Protein AF-A0A920BNH1-F1 (afdb_monomer_lite)

Foldseek 3Di:
DVVLVVLLVCLVVDDDDPPDFLVSLLSSQVSCVVVVDQDEDEDQEPSCVNNLVSHNHHHYDPNHPPPPDD

Structure (mmCIF, N/CA/C/O backbone):
data_AF-A0A920BNH1-F1
#
_entry.id   AF-A0A920BNH1-F1
#
loop_
_atom_site.group_PDB
_atom_site.id
_atom_site.type_symbol
_atom_site.label_atom_id
_atom_site.label_alt_id
_atom_site.label_comp_id
_atom_site.label_asym_id
_atom_site.label_entity_id
_atom_site.label_seq_id
_atom_site.pdbx_PDB_ins_code
_atom_site.Cartn_x
_atom_site.Cartn_y
_atom_site.Cartn_z
_atom_site.occupancy
_atom_site.B_iso_or_equiv
_atom_site.auth_seq_id
_atom_site.auth_comp_id
_atom_site.auth_asym_id
_atom_site.auth_atom_id
_atom_site.pdbx_PDB_model_num
ATOM 1 N N . MET A 1 1 ? 7.765 -2.615 15.867 1.00 56.91 1 MET A N 1
ATOM 2 C CA . MET A 1 1 ? 6.372 -2.882 16.296 1.00 56.91 1 MET A CA 1
ATOM 3 C C . MET A 1 1 ? 5.603 -1.587 16.527 1.00 56.91 1 MET A C 1
ATOM 5 O O . MET A 1 1 ? 4.486 -1.499 16.040 1.00 56.91 1 MET A O 1
ATOM 9 N N . ASP A 1 2 ? 6.177 -0.573 17.185 1.00 74.50 2 ASP A N 1
ATOM 10 C CA . ASP A 1 2 ? 5.478 0.709 17.393 1.00 74.50 2 ASP A CA 1
ATOM 11 C C . ASP A 1 2 ? 5.241 1.505 16.103 1.00 74.50 2 ASP A C 1
ATOM 13 O O . ASP A 1 2 ? 4.178 2.094 15.935 1.00 74.50 2 ASP A O 1
ATOM 17 N N . ASP A 1 3 ? 6.190 1.490 15.164 1.00 78.88 3 ASP A N 1
ATOM 18 C CA . ASP A 1 3 ? 6.061 2.250 13.911 1.00 78.88 3 ASP A CA 1
ATOM 19 C C . ASP A 1 3 ? 4.959 1.715 12.992 1.00 78.88 3 ASP A C 1
ATOM 21 O O . ASP A 1 3 ? 4.287 2.485 12.314 1.00 78.88 3 ASP A O 1
ATOM 25 N N . GLU A 1 4 ? 4.727 0.403 13.003 1.00 77.56 4 GLU A N 1
ATOM 26 C CA . GLU A 1 4 ? 3.705 -0.241 12.174 1.00 77.56 4 GLU A CA 1
ATOM 27 C C . GLU A 1 4 ? 2.294 0.049 12.701 1.00 77.56 4 GLU A C 1
ATOM 29 O O . GLU A 1 4 ? 1.390 0.354 11.926 1.00 77.56 4 GLU A O 1
ATOM 34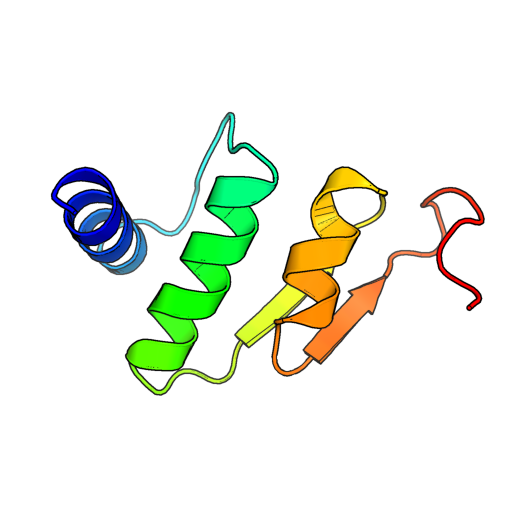 N N . LYS A 1 5 ? 2.126 0.068 14.032 1.00 82.88 5 LYS A N 1
ATOM 35 C CA . LYS A 1 5 ? 0.879 0.514 14.669 1.00 82.88 5 LYS A CA 1
ATOM 36 C C . LYS A 1 5 ? 0.597 1.988 14.397 1.00 82.88 5 LYS A C 1
ATOM 38 O O . LYS A 1 5 ? -0.506 2.319 13.981 1.00 82.88 5 LYS A O 1
ATOM 43 N N . LYS A 1 6 ? 1.600 2.857 14.560 1.00 87.44 6 LYS A N 1
ATOM 44 C CA . LYS A 1 6 ? 1.470 4.291 14.247 1.00 87.44 6 LYS A CA 1
ATOM 45 C C . LYS A 1 6 ? 1.124 4.526 12.778 1.00 87.44 6 LYS A C 1
ATOM 47 O O . LYS A 1 6 ? 0.348 5.423 12.469 1.00 87.44 6 LYS A O 1
ATOM 52 N N . LEU A 1 7 ? 1.692 3.727 11.874 1.00 85.38 7 LEU A N 1
ATOM 53 C CA . LEU A 1 7 ? 1.371 3.792 10.453 1.00 85.38 7 LEU A CA 1
ATOM 54 C C . LEU A 1 7 ? -0.077 3.360 10.187 1.00 85.38 7 LEU A C 1
ATOM 56 O O . LEU A 1 7 ? -0.775 4.066 9.471 1.00 85.38 7 LEU A O 1
ATOM 60 N N . SER A 1 8 ? -0.538 2.257 10.784 1.00 86.75 8 SER A N 1
ATOM 61 C CA . SER A 1 8 ? -1.933 1.799 10.681 1.00 86.75 8 SER A CA 1
ATOM 62 C C . SER A 1 8 ? -2.920 2.856 11.182 1.00 86.75 8 SER A C 1
ATOM 64 O O . SER A 1 8 ? -3.881 3.184 10.492 1.00 86.75 8 SER A O 1
ATOM 66 N N . GLU A 1 9 ? -2.648 3.471 12.334 1.00 90.00 9 GLU A N 1
ATOM 67 C CA . GLU A 1 9 ? -3.459 4.578 12.856 1.00 90.00 9 GLU A CA 1
ATOM 68 C C . GLU A 1 9 ? -3.466 5.778 11.896 1.00 90.00 9 GLU A C 1
ATOM 70 O O . GLU A 1 9 ? -4.526 6.322 11.596 1.00 90.00 9 GLU A O 1
ATOM 75 N N . ALA A 1 10 ? -2.309 6.150 11.341 1.00 90.50 10 ALA A N 1
ATOM 76 C CA . ALA A 1 10 ? -2.226 7.235 10.366 1.00 90.50 10 ALA A CA 1
ATOM 77 C C . ALA A 1 10 ? -3.000 6.931 9.069 1.00 90.50 10 ALA A C 1
ATOM 79 O O . ALA A 1 10 ? -3.597 7.841 8.502 1.00 90.50 10 ALA A O 1
ATOM 80 N N . ILE A 1 11 ? -3.018 5.674 8.611 1.00 91.31 11 ILE A N 1
ATOM 81 C CA . ILE A 1 11 ? -3.773 5.229 7.425 1.00 91.31 11 ILE A CA 1
ATOM 82 C C . ILE A 1 11 ? -5.283 5.402 7.611 1.00 91.31 11 ILE A C 1
ATOM 84 O O . ILE A 1 11 ? -5.970 5.766 6.661 1.00 91.31 11 ILE A O 1
ATOM 88 N N . LYS A 1 12 ? -5.798 5.182 8.823 1.00 87.81 12 LYS A N 1
ATOM 89 C CA . LYS A 1 12 ? -7.228 5.358 9.129 1.00 87.81 12 LYS A CA 1
ATOM 90 C C . LYS A 1 12 ? -7.654 6.819 9.101 1.00 87.81 12 LYS A C 1
ATOM 92 O O . LYS A 1 12 ? -8.733 7.145 8.617 1.00 87.81 12 LYS A O 1
ATOM 97 N N . GLU A 1 13 ? -6.800 7.688 9.628 1.00 91.69 13 GLU A N 1
ATOM 98 C CA . GLU A 1 13 ? -7.122 9.101 9.845 1.00 91.69 13 GLU A CA 1
ATOM 99 C C . GLU A 1 13 ? -6.740 9.996 8.656 1.00 91.69 13 GLU A C 1
ATOM 101 O O . GLU A 1 13 ? -7.098 11.172 8.612 1.00 91.69 13 GLU A O 1
ATOM 106 N N . SER A 1 14 ? -5.967 9.487 7.693 1.00 92.38 14 SER A N 1
ATOM 107 C CA . SER A 1 14 ? -5.444 10.272 6.571 1.00 92.38 14 SER A CA 1
ATOM 108 C C . SER A 1 14 ? -5.571 9.538 5.245 1.00 92.38 14 SER A C 1
ATOM 110 O O . SER A 1 14 ? -5.402 8.331 5.152 1.00 92.38 14 SER A O 1
ATOM 112 N N . THR A 1 15 ? -5.812 10.292 4.176 1.00 90.88 15 THR A N 1
ATOM 113 C CA . THR A 1 15 ? -5.958 9.742 2.818 1.00 90.88 15 THR A CA 1
ATOM 114 C C . THR A 1 15 ? -4.784 10.081 1.900 1.00 90.88 15 THR A C 1
ATOM 116 O O . THR A 1 15 ? -4.667 9.516 0.814 1.00 90.88 15 THR A O 1
ATOM 119 N N . VAL A 1 16 ? -3.897 10.992 2.316 1.00 91.94 16 VAL A N 1
ATOM 120 C CA . VAL A 1 16 ? -2.776 11.484 1.504 1.00 91.94 16 VAL A CA 1
ATOM 121 C C . VAL A 1 16 ? -1.463 11.292 2.251 1.00 91.94 16 VAL A C 1
ATOM 123 O O . VAL A 1 16 ? -1.266 11.839 3.333 1.00 91.94 16 VAL A O 1
ATOM 126 N N . PHE A 1 17 ? -0.536 10.562 1.629 1.00 90.50 17 PHE A N 1
ATOM 127 C CA . PHE A 1 17 ? 0.774 10.239 2.195 1.00 90.50 17 PHE A CA 1
ATOM 128 C C . PHE A 1 17 ? 1.880 10.672 1.233 1.00 90.50 17 PHE A C 1
ATOM 130 O O . PHE A 1 17 ? 1.940 10.230 0.087 1.00 90.50 17 PHE A O 1
ATOM 137 N N . GLY A 1 18 ? 2.762 11.555 1.700 1.00 92.00 18 GLY A N 1
ATOM 138 C CA . GLY A 1 18 ? 3.915 12.040 0.942 1.00 92.00 18 GLY A CA 1
ATOM 139 C C . GLY A 1 18 ? 5.219 11.380 1.386 1.00 92.00 18 GLY A C 1
ATOM 140 O O . GLY A 1 18 ? 5.343 10.944 2.525 1.00 92.00 18 GLY A O 1
ATOM 141 N N . ARG A 1 19 ? 6.219 11.355 0.490 1.00 90.19 19 ARG A N 1
ATOM 142 C CA . ARG A 1 19 ? 7.580 10.835 0.763 1.00 90.19 19 ARG A CA 1
ATOM 143 C C . ARG A 1 19 ? 7.597 9.414 1.344 1.00 90.19 19 ARG A C 1
ATOM 145 O O . ARG A 1 19 ? 8.368 9.103 2.247 1.00 90.19 19 ARG A O 1
ATOM 152 N N . VAL A 1 20 ? 6.745 8.556 0.798 1.00 90.12 20 VAL A N 1
ATOM 153 C CA . VAL A 1 20 ? 6.568 7.175 1.248 1.00 90.12 20 VAL A CA 1
ATOM 154 C C . VAL A 1 20 ? 7.597 6.260 0.588 1.00 90.12 20 VAL A C 1
ATOM 156 O O . VA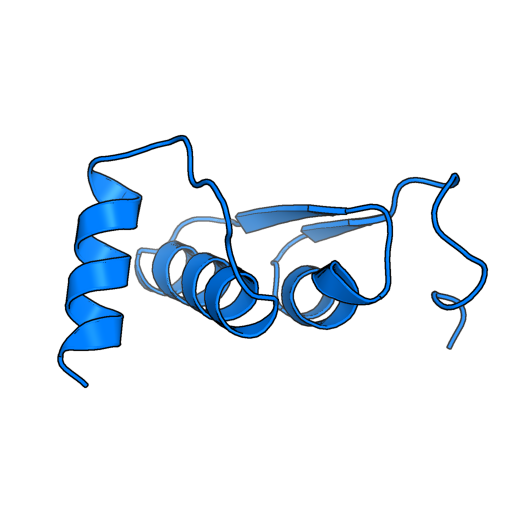L A 1 20 ? 7.803 6.314 -0.626 1.00 90.12 20 VAL A O 1
ATOM 159 N N . THR A 1 21 ? 8.239 5.403 1.377 1.00 90.19 21 THR A N 1
ATOM 160 C CA . THR A 1 21 ? 9.178 4.394 0.864 1.00 90.19 21 THR A CA 1
ATOM 161 C C . THR A 1 21 ? 8.437 3.190 0.262 1.00 90.19 21 THR A C 1
ATOM 163 O O . THR A 1 21 ? 7.295 2.925 0.645 1.00 90.19 21 THR A O 1
ATOM 166 N N . PRO A 1 22 ? 9.070 2.399 -0.629 1.00 89.44 22 PRO A N 1
ATOM 167 C CA . PRO A 1 22 ? 8.467 1.172 -1.164 1.00 89.44 22 PRO A CA 1
ATOM 168 C C . PRO A 1 22 ? 7.984 0.196 -0.080 1.00 89.44 22 PRO A C 1
ATOM 170 O O . PRO A 1 22 ? 6.916 -0.397 -0.202 1.00 89.44 22 PRO A O 1
ATOM 173 N N . HIS A 1 23 ? 8.743 0.063 1.013 1.00 89.38 23 HIS A N 1
ATOM 174 C CA . HIS A 1 23 ? 8.360 -0.791 2.137 1.00 89.38 23 HIS A CA 1
ATOM 175 C C . HIS A 1 23 ? 7.101 -0.277 2.842 1.00 89.38 23 HIS A C 1
ATOM 177 O O . HIS A 1 23 ? 6.183 -1.047 3.091 1.00 89.38 23 HIS A O 1
ATOM 183 N N . GLN A 1 24 ? 7.015 1.030 3.091 1.00 90.19 24 GLN A N 1
ATOM 184 C CA . GLN A 1 24 ? 5.830 1.623 3.707 1.00 90.19 24 GLN A CA 1
ATOM 185 C C . GLN A 1 24 ? 4.587 1.475 2.826 1.00 90.19 24 GLN A C 1
ATOM 187 O O . GLN A 1 24 ? 3.529 1.176 3.360 1.00 90.19 24 GLN A O 1
ATOM 192 N N . LYS A 1 25 ? 4.698 1.589 1.493 1.00 91.12 25 LYS A N 1
ATOM 193 C CA . LYS A 1 25 ? 3.565 1.315 0.586 1.00 91.12 25 LYS A CA 1
ATOM 194 C C . LYS A 1 25 ? 3.015 -0.101 0.779 1.00 91.12 25 LYS A C 1
ATOM 196 O O . LYS A 1 25 ? 1.806 -0.292 0.840 1.00 91.12 25 LYS A O 1
ATOM 201 N N . ARG A 1 26 ? 3.904 -1.084 0.945 1.00 91.19 26 ARG A N 1
ATOM 202 C CA . ARG A 1 26 ? 3.535 -2.472 1.245 1.00 91.19 26 ARG A CA 1
ATOM 203 C C . ARG A 1 26 ? 2.851 -2.599 2.610 1.00 91.19 26 ARG A C 1
ATOM 205 O O . ARG A 1 26 ? 1.802 -3.223 2.708 1.00 91.19 26 ARG A O 1
ATOM 212 N N . SER A 1 27 ? 3.410 -1.974 3.647 1.00 91.62 27 SER A N 1
ATOM 213 C CA . SER A 1 27 ? 2.798 -1.948 4.982 1.00 91.62 27 SER A CA 1
ATOM 214 C C . SER A 1 27 ? 1.415 -1.292 4.971 1.00 91.62 27 SER A C 1
ATOM 216 O O . SER A 1 27 ? 0.534 -1.719 5.710 1.00 91.62 27 SER A O 1
ATOM 218 N N . MET A 1 28 ? 1.198 -0.291 4.112 1.00 92.00 28 MET A N 1
ATOM 219 C CA . MET A 1 28 ? -0.107 0.352 3.956 1.00 92.00 28 MET A CA 1
ATOM 220 C C . MET A 1 28 ? -1.148 -0.593 3.354 1.00 92.00 28 MET A C 1
ATOM 222 O O . MET A 1 28 ? -2.250 -0.691 3.887 1.00 92.00 28 MET A O 1
ATOM 226 N N . VAL A 1 29 ? -0.783 -1.326 2.296 1.00 93.19 29 VAL A N 1
ATOM 227 C CA . VAL A 1 29 ? -1.637 -2.373 1.708 1.00 93.19 29 VAL A CA 1
ATOM 228 C C . VAL A 1 29 ? -1.999 -3.421 2.764 1.00 93.19 29 VAL A C 1
ATOM 230 O O . VAL A 1 29 ? -3.180 -3.678 2.985 1.00 93.19 29 VAL A O 1
ATOM 233 N N . ALA A 1 30 ? -1.002 -3.942 3.484 1.00 92.19 30 ALA A N 1
ATOM 234 C CA . ALA A 1 30 ? -1.213 -4.952 4.518 1.00 92.19 30 ALA A CA 1
ATOM 235 C C . ALA A 1 30 ? -2.098 -4.451 5.674 1.00 92.19 30 ALA A C 1
ATOM 237 O O . ALA A 1 30 ? -2.948 -5.196 6.155 1.00 92.19 30 ALA A O 1
ATOM 238 N N . SER A 1 31 ? -1.940 -3.193 6.107 1.00 92.00 31 SER A N 1
ATOM 239 C CA . SER A 1 31 ? -2.785 -2.602 7.155 1.00 92.00 31 SER A CA 1
ATOM 240 C C . SER A 1 31 ? -4.246 -2.516 6.721 1.00 92.00 31 SER A C 1
ATOM 242 O O . SER A 1 31 ? -5.129 -2.909 7.477 1.00 92.00 31 SER A O 1
ATOM 244 N N . LEU A 1 32 ? -4.508 -2.034 5.504 1.00 91.94 32 LEU A N 1
ATOM 245 C CA . LEU A 1 32 ? -5.869 -1.922 4.975 1.00 91.94 32 LEU A CA 1
ATOM 246 C C . LEU A 1 32 ? -6.517 -3.306 4.799 1.00 91.94 32 LEU A C 1
ATOM 248 O O . LEU A 1 32 ? -7.679 -3.491 5.159 1.00 91.94 32 LEU A O 1
ATOM 252 N N . GLN A 1 33 ? -5.759 -4.298 4.324 1.00 93.00 33 GLN A N 1
ATOM 253 C CA . GLN A 1 33 ? -6.226 -5.685 4.221 1.00 93.00 33 GLN A CA 1
ATOM 254 C C . GLN A 1 33 ? -6.516 -6.308 5.592 1.00 93.00 33 GLN A C 1
ATOM 256 O O . GLN A 1 33 ? -7.528 -6.986 5.757 1.00 93.00 33 GLN A O 1
ATOM 261 N N . ALA A 1 34 ? -5.668 -6.059 6.597 1.00 90.75 34 ALA A N 1
ATOM 262 C CA . ALA A 1 34 ? -5.866 -6.555 7.961 1.00 90.75 34 ALA A CA 1
ATOM 263 C C . ALA A 1 34 ? -7.139 -5.996 8.620 1.00 90.75 34 ALA A C 1
ATOM 265 O O . ALA A 1 34 ? -7.700 -6.621 9.520 1.00 90.75 34 ALA A O 1
ATOM 266 N N . GLU A 1 35 ? -7.618 -4.846 8.151 1.00 88.94 35 GLU A N 1
ATOM 267 C CA . GLU A 1 35 ? -8.884 -4.237 8.566 1.00 88.94 35 GLU A CA 1
ATOM 268 C C . GLU A 1 35 ? -10.097 -4.761 7.782 1.00 88.94 35 GLU A C 1
ATOM 270 O O . GLU A 1 35 ? -11.231 -4.371 8.053 1.00 88.94 35 GLU A O 1
ATOM 275 N N . GLY A 1 36 ? -9.880 -5.686 6.842 1.00 92.00 36 GLY A N 1
ATOM 276 C CA . GLY A 1 36 ? -10.926 -6.308 6.035 1.00 92.00 36 GLY A CA 1
ATOM 277 C C . GLY A 1 36 ? -11.306 -5.516 4.785 1.00 92.00 36 GLY A C 1
ATOM 278 O O . GLY A 1 36 ? -12.329 -5.818 4.167 1.00 92.00 36 GLY A O 1
ATOM 279 N N . HIS A 1 37 ? -10.515 -4.512 4.393 1.00 93.62 37 HIS A N 1
ATOM 280 C CA . HIS A 1 37 ? -10.722 -3.811 3.130 1.00 93.62 37 HIS A CA 1
ATOM 281 C C . HIS A 1 37 ? -10.169 -4.612 1.951 1.00 93.62 37 HIS A C 1
ATOM 283 O O . HIS A 1 37 ? -9.109 -5.226 2.041 1.00 93.62 37 HIS A O 1
ATOM 289 N N . VAL A 1 38 ? -10.866 -4.539 0.816 1.00 94.69 38 VAL A N 1
ATOM 290 C CA . VAL A 1 38 ? -10.331 -4.976 -0.478 1.00 94.69 38 VAL A CA 1
ATOM 291 C C . VAL A 1 38 ? -9.484 -3.839 -1.036 1.00 94.69 38 VAL A C 1
ATOM 293 O O . VAL A 1 38 ? -9.991 -2.736 -1.257 1.00 94.69 38 VAL A O 1
ATOM 296 N N . VAL A 1 39 ? -8.197 -4.093 -1.253 1.00 94.62 39 VAL A N 1
ATOM 297 C CA . VAL A 1 39 ? -7.215 -3.066 -1.596 1.00 94.62 39 VAL A CA 1
ATOM 298 C C . VAL A 1 39 ? -6.840 -3.152 -3.067 1.00 94.62 39 VAL A C 1
ATOM 300 O O . VAL A 1 39 ? -6.293 -4.147 -3.540 1.00 94.62 39 VAL A O 1
ATOM 303 N N . ALA A 1 40 ? -7.085 -2.060 -3.788 1.00 93.12 40 ALA A N 1
ATOM 304 C CA . ALA A 1 40 ? -6.539 -1.853 -5.119 1.00 93.12 40 ALA A CA 1
ATOM 305 C C . ALA A 1 40 ? -5.327 -0.921 -5.041 1.00 93.12 40 ALA A C 1
ATOM 307 O O . ALA A 1 40 ? -5.388 0.131 -4.404 1.00 93.12 40 ALA A O 1
ATOM 308 N N . MET A 1 41 ? -4.244 -1.278 -5.727 1.00 91.38 41 MET A N 1
ATOM 309 C CA . MET A 1 41 ? -3.076 -0.415 -5.864 1.00 91.38 41 MET A CA 1
ATOM 310 C C . MET A 1 41 ? -2.820 -0.097 -7.330 1.00 91.38 41 MET A C 1
ATOM 312 O O . MET A 1 41 ? -2.889 -0.968 -8.192 1.00 91.38 41 MET A O 1
ATOM 316 N N . THR A 1 42 ? -2.482 1.158 -7.610 1.00 90.06 42 THR A N 1
ATOM 317 C CA . THR A 1 42 ? -2.069 1.609 -8.939 1.00 90.06 42 THR A CA 1
ATOM 318 C C . THR A 1 42 ? -0.638 2.123 -8.882 1.00 90.06 42 THR A C 1
ATOM 320 O O . THR A 1 42 ? -0.297 2.853 -7.951 1.00 90.06 42 THR A O 1
ATOM 323 N N . GLY A 1 43 ? 0.190 1.799 -9.870 1.00 86.44 43 GLY A N 1
ATOM 324 C CA . GLY A 1 43 ? 1.570 2.280 -9.916 1.00 86.44 43 GLY A CA 1
ATOM 325 C C . GLY A 1 43 ? 2.199 2.128 -11.292 1.00 86.44 43 GLY A C 1
ATOM 326 O O . GLY A 1 43 ? 1.687 1.413 -12.150 1.00 86.44 43 GLY A O 1
ATOM 327 N N . ASP A 1 44 ? 3.311 2.813 -11.511 1.00 80.31 44 ASP A N 1
ATOM 328 C CA . ASP A 1 44 ? 3.992 2.914 -12.803 1.00 80.31 44 ASP A CA 1
ATOM 329 C C . ASP A 1 44 ? 5.467 2.501 -12.726 1.00 80.31 44 ASP A C 1
ATOM 331 O 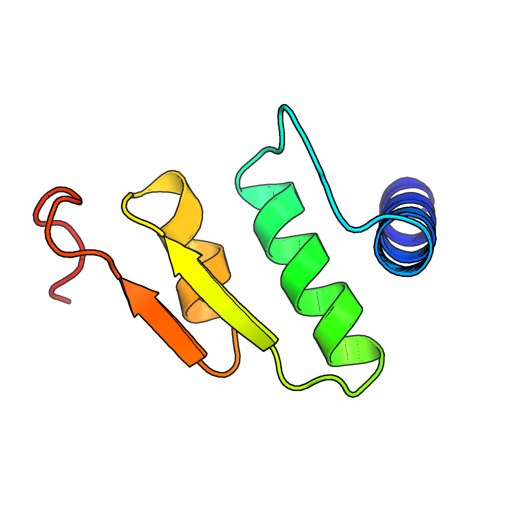O . ASP A 1 44 ? 6.246 2.799 -13.624 1.00 80.31 44 ASP A O 1
ATOM 335 N N . GLY A 1 45 ? 5.916 1.817 -11.674 1.00 75.19 45 GLY A N 1
ATOM 336 C CA . GLY A 1 45 ? 7.344 1.538 -11.573 1.00 75.19 45 GLY A CA 1
ATOM 337 C C . GLY A 1 45 ? 7.759 0.489 -10.563 1.00 75.19 45 GLY A C 1
ATOM 338 O O . GLY A 1 45 ? 6.967 -0.043 -9.791 1.00 75.19 45 GLY A O 1
ATOM 339 N N . VAL A 1 46 ? 9.071 0.234 -10.558 1.00 75.50 46 VAL A N 1
ATOM 340 C CA . VAL A 1 46 ? 9.759 -0.742 -9.693 1.00 75.50 46 VAL A CA 1
ATOM 341 C C . VAL A 1 46 ? 9.520 -0.508 -8.199 1.00 75.50 46 VAL A C 1
ATOM 343 O O . VAL A 1 46 ? 9.544 -1.452 -7.415 1.00 75.50 46 VAL A O 1
ATOM 346 N N . ASN A 1 47 ? 9.234 0.737 -7.814 1.00 74.69 47 ASN A N 1
ATOM 347 C CA . ASN A 1 47 ? 8.960 1.133 -6.433 1.00 74.69 47 ASN A CA 1
ATOM 348 C C . ASN A 1 47 ? 7.595 0.652 -5.924 1.00 74.69 47 ASN A C 1
ATOM 350 O O . ASN A 1 47 ? 7.397 0.578 -4.714 1.00 74.69 47 ASN A O 1
ATOM 354 N N . ASP A 1 48 ? 6.671 0.337 -6.830 1.00 82.56 48 ASP A N 1
ATOM 355 C CA . ASP A 1 48 ? 5.317 -0.112 -6.506 1.00 82.56 48 ASP A CA 1
ATOM 356 C C . ASP A 1 48 ? 5.145 -1.614 -6.711 1.00 82.56 48 ASP A C 1
ATOM 358 O O . ASP A 1 48 ? 4.168 -2.176 -6.237 1.00 82.56 48 ASP A O 1
ATOM 362 N N . VAL A 1 49 ? 6.103 -2.294 -7.354 1.00 83.69 49 VAL A N 1
ATOM 363 C CA . VAL A 1 49 ? 5.982 -3.708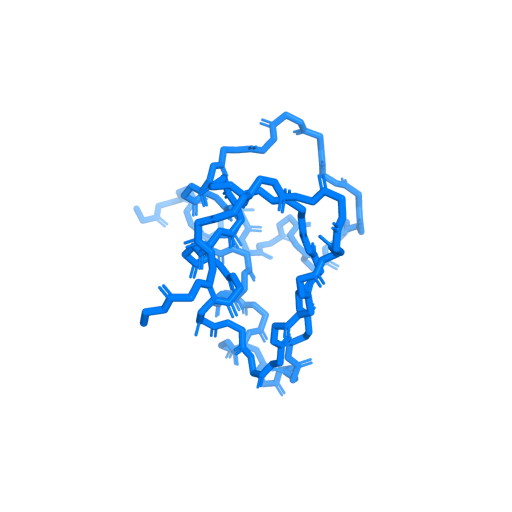 -7.753 1.00 83.69 49 VAL A CA 1
ATOM 364 C C . VAL A 1 49 ? 5.628 -4.624 -6.586 1.00 83.69 49 VAL A C 1
ATOM 366 O O . VAL A 1 49 ? 4.786 -5.502 -6.742 1.00 83.69 49 VAL A O 1
ATOM 369 N N . LEU A 1 50 ? 6.254 -4.443 -5.422 1.00 84.12 50 LEU A N 1
ATOM 370 C CA . LEU A 1 50 ? 5.975 -5.301 -4.267 1.00 84.12 50 LEU A CA 1
ATOM 371 C C . LEU A 1 50 ? 4.574 -5.063 -3.706 1.00 84.12 50 LEU A C 1
ATOM 373 O O . LEU A 1 50 ? 3.873 -6.010 -3.385 1.00 84.12 50 LEU A O 1
ATOM 377 N N . ALA A 1 51 ? 4.151 -3.808 -3.624 1.00 87.00 51 ALA A N 1
ATOM 378 C CA . ALA A 1 51 ? 2.849 -3.471 -3.074 1.00 87.00 51 ALA A CA 1
ATOM 379 C C . ALA A 1 51 ? 1.710 -3.748 -4.085 1.00 87.00 51 ALA A C 1
ATOM 381 O O . ALA A 1 51 ? 0.634 -4.173 -3.684 1.00 87.00 51 ALA A O 1
ATOM 382 N N . LEU A 1 52 ? 1.973 -3.640 -5.394 1.00 86.25 52 LEU A N 1
ATOM 383 C CA . LEU A 1 52 ? 1.081 -4.089 -6.471 1.00 86.25 52 LEU A CA 1
ATOM 384 C C . LEU A 1 52 ? 0.856 -5.604 -6.446 1.00 86.25 52 LEU A C 1
ATOM 386 O O . LEU A 1 52 ? -0.237 -6.049 -6.777 1.00 86.25 52 LEU A O 1
ATOM 390 N N . LYS A 1 53 ? 1.887 -6.384 -6.090 1.00 86.06 53 LYS A N 1
ATOM 391 C CA . LYS A 1 53 ? 1.792 -7.845 -5.944 1.00 86.06 53 LYS A CA 1
ATOM 392 C C . LYS A 1 53 ? 1.004 -8.267 -4.707 1.00 86.06 53 LYS A C 1
ATOM 394 O O . LYS A 1 53 ? 0.354 -9.303 -4.749 1.00 86.06 53 LYS A O 1
ATOM 399 N N . ASP A 1 54 ? 1.094 -7.490 -3.634 1.00 89.38 54 ASP A N 1
ATOM 400 C CA . ASP A 1 54 ? 0.447 -7.805 -2.359 1.00 89.38 54 ASP A CA 1
ATOM 401 C C . ASP A 1 54 ? -1.003 -7.303 -2.278 1.00 89.38 54 ASP A C 1
ATOM 403 O O . ASP A 1 54 ? -1.787 -7.809 -1.478 1.00 89.38 54 ASP A O 1
ATOM 407 N N . ALA A 1 55 ? -1.370 -6.316 -3.098 1.00 90.94 55 ALA A N 1
ATOM 408 C CA . ALA A 1 55 ? -2.739 -5.825 -3.199 1.00 90.94 55 ALA A CA 1
ATOM 409 C C . ALA A 1 55 ? -3.683 -6.896 -3.769 1.00 90.94 55 ALA A C 1
ATOM 411 O O . ALA A 1 55 ? -3.289 -7.708 -4.606 1.00 90.94 55 ALA A O 1
ATOM 412 N N . ASP A 1 56 ? -4.960 -6.837 -3.387 1.00 90.81 56 ASP A N 1
ATOM 413 C CA . ASP A 1 56 ? -5.994 -7.720 -3.941 1.00 90.81 56 ASP A CA 1
ATOM 414 C C . ASP A 1 56 ? -6.166 -7.501 -5.449 1.00 90.81 56 ASP A C 1
ATOM 416 O O . ASP A 1 56 ? -6.453 -8.434 -6.200 1.00 90.81 56 ASP A O 1
ATOM 420 N N . MET A 1 57 ? -5.957 -6.260 -5.905 1.00 89.75 57 MET A N 1
ATOM 421 C CA . MET A 1 57 ? -5.869 -5.918 -7.323 1.00 89.75 57 MET A CA 1
ATOM 422 C C . MET A 1 57 ? -4.767 -4.889 -7.598 1.00 89.75 57 MET A C 1
ATOM 424 O O . MET A 1 57 ? -4.848 -3.735 -7.177 1.00 89.75 57 MET A O 1
ATOM 428 N N . GLY A 1 58 ? -3.760 -5.284 -8.377 1.00 87.69 58 GLY A N 1
ATOM 429 C CA . GLY A 1 58 ? -2.716 -4.389 -8.878 1.00 87.69 58 GLY A CA 1
ATOM 430 C C . GLY A 1 58 ? -3.006 -3.883 -10.294 1.00 87.69 58 GLY A C 1
ATOM 431 O O . GLY A 1 58 ? -3.234 -4.675 -11.207 1.00 87.69 58 GLY A O 1
ATOM 432 N N . ILE A 1 59 ? -2.939 -2.567 -10.506 1.00 86.44 59 ILE A N 1
ATOM 433 C CA . ILE A 1 59 ? -3.054 -1.928 -11.824 1.00 86.44 59 ILE A CA 1
ATOM 434 C C . ILE A 1 59 ? -1.724 -1.251 -12.163 1.00 86.44 59 ILE A C 1
ATOM 436 O O . ILE A 1 59 ? -1.357 -0.225 -11.586 1.00 86.44 59 ILE A O 1
ATOM 440 N N . ALA A 1 60 ? -1.003 -1.816 -13.129 1.00 85.44 60 ALA A N 1
ATOM 441 C CA . ALA A 1 60 ? 0.221 -1.219 -13.648 1.00 85.44 60 ALA A CA 1
ATOM 442 C C . ALA A 1 60 ? -0.102 -0.226 -14.775 1.00 85.44 60 ALA A C 1
ATOM 444 O O . ALA A 1 60 ? -0.725 -0.589 -15.775 1.00 85.44 60 ALA A O 1
ATOM 445 N N . MET A 1 61 ? 0.339 1.023 -14.637 1.00 81.62 61 MET A N 1
ATOM 446 C CA . MET A 1 61 ? 0.204 2.023 -15.695 1.00 81.62 61 MET A CA 1
ATOM 447 C C . MET A 1 61 ? 1.273 1.793 -16.773 1.00 81.62 61 MET A C 1
ATOM 449 O O . MET A 1 61 ? 2.462 1.682 -16.477 1.00 81.62 61 MET A O 1
ATOM 453 N N . GLY A 1 62 ? 0.850 1.728 -18.040 1.00 65.38 62 GLY A N 1
ATOM 454 C CA . GLY A 1 62 ? 1.685 1.339 -19.189 1.00 65.38 62 GLY A CA 1
ATOM 455 C C . GLY A 1 62 ? 2.825 2.296 -19.571 1.00 65.38 62 GLY A C 1
ATOM 456 O O . GLY A 1 62 ? 3.556 2.009 -20.514 1.00 65.38 62 GLY A O 1
ATOM 457 N N . SER A 1 63 ? 2.999 3.413 -18.862 1.00 59.84 63 SER A N 1
ATOM 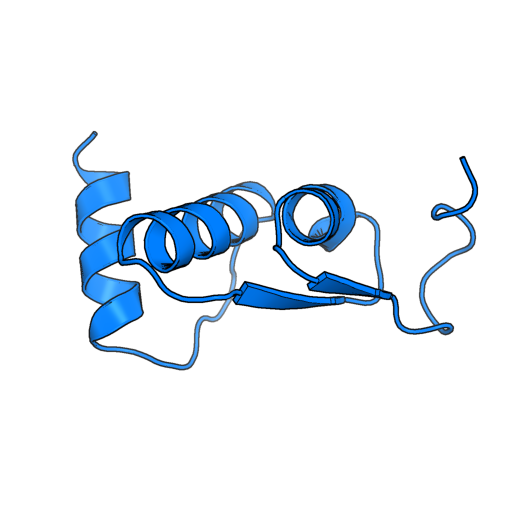458 C CA . SER A 1 63 ? 4.170 4.296 -18.976 1.00 59.84 63 SER A CA 1
ATOM 459 C C . SER A 1 63 ? 5.327 3.886 -18.058 1.00 59.84 63 SER A C 1
ATOM 461 O O . SER A 1 63 ? 6.405 4.474 -18.124 1.00 59.84 63 SER A O 1
ATOM 463 N N . GLY A 1 64 ? 5.115 2.875 -17.216 1.00 51.22 64 GLY A N 1
ATOM 464 C CA . GLY A 1 64 ? 6.133 2.290 -16.370 1.00 51.22 64 GLY A CA 1
ATOM 465 C C . GLY A 1 64 ? 7.013 1.304 -17.109 1.00 51.22 64 GLY A C 1
ATOM 466 O O . GLY A 1 64 ? 6.514 0.340 -17.680 1.00 51.22 64 GLY A O 1
ATOM 467 N N . SER A 1 65 ? 8.320 1.563 -17.089 1.00 48.47 65 SER A N 1
ATOM 468 C CA . SER A 1 65 ? 9.408 0.726 -17.607 1.00 48.47 65 SER A CA 1
ATOM 469 C C . SER A 1 65 ? 9.103 -0.782 -17.640 1.00 48.47 65 SER A C 1
ATOM 471 O O . SER A 1 65 ? 8.537 -1.336 -16.702 1.00 48.47 65 SER A O 1
ATOM 473 N N . SER A 1 66 ? 9.543 -1.439 -18.715 1.00 49.97 66 SER A N 1
ATOM 474 C CA . SER A 1 66 ? 9.348 -2.828 -19.168 1.00 49.97 66 SER A CA 1
ATOM 475 C C . SER A 1 66 ? 9.748 -3.968 -18.198 1.00 49.97 66 SER A C 1
ATOM 477 O O . SER A 1 66 ? 10.273 -4.987 -18.637 1.00 49.97 66 SER A O 1
ATOM 479 N N . ALA A 1 67 ? 9.498 -3.837 -16.895 1.00 49.28 67 ALA A N 1
ATOM 480 C CA . ALA A 1 67 ? 9.889 -4.773 -15.837 1.00 49.28 67 ALA A CA 1
ATOM 481 C C . ALA A 1 67 ? 8.730 -5.634 -15.282 1.00 49.28 67 ALA A C 1
ATOM 483 O O . ALA A 1 67 ? 8.931 -6.386 -14.334 1.00 49.28 67 ALA A O 1
ATOM 484 N N . SER A 1 68 ? 7.525 -5.556 -15.852 1.00 45.03 68 SER A N 1
ATOM 485 C CA . SER A 1 68 ? 6.318 -6.254 -15.368 1.00 45.03 68 SER A CA 1
ATOM 486 C C . SER A 1 68 ? 5.861 -7.435 -16.242 1.00 45.03 68 SER A C 1
ATOM 488 O O . SER A 1 68 ? 4.699 -7.829 -16.200 1.00 45.03 68 SER A O 1
ATOM 490 N N . ARG A 1 69 ? 6.769 -8.046 -17.017 1.00 40.69 69 ARG A N 1
ATOM 491 C CA . ARG A 1 69 ? 6.528 -9.349 -17.664 1.00 40.69 69 ARG A CA 1
ATOM 492 C C . ARG A 1 69 ? 7.465 -10.398 -17.068 1.00 40.69 69 ARG A C 1
ATOM 494 O O . ARG A 1 69 ? 8.651 -10.396 -17.387 1.00 40.69 69 ARG A O 1
ATOM 501 N N . GLY A 1 70 ? 6.921 -11.256 -16.208 1.00 39.12 70 GLY A N 1
ATOM 502 C CA . GLY A 1 70 ? 7.614 -12.371 -15.558 1.00 39.12 70 GLY A CA 1
ATOM 503 C C . GLY A 1 70 ? 6.815 -12.906 -14.387 1.00 39.12 70 GLY A C 1
ATOM 504 O O . GLY A 1 70 ? 6.831 -12.230 -13.333 1.00 39.12 70 GLY A O 1
#

pLDDT: mean 82.7, std 14.25, range [39.12, 94.69]

Radius of gyration: 12.51 Å; chains: 1; bounding box: 21×24×37 Å

Sequence (70 aa):
MDDEKKLSEAIKESTVFGRVTPHQKRSMVASLQAEGHVVAMTGDGVNDVLALKDADMGIAMGSGSSASRG

Secondary structure (DSSP, 8-st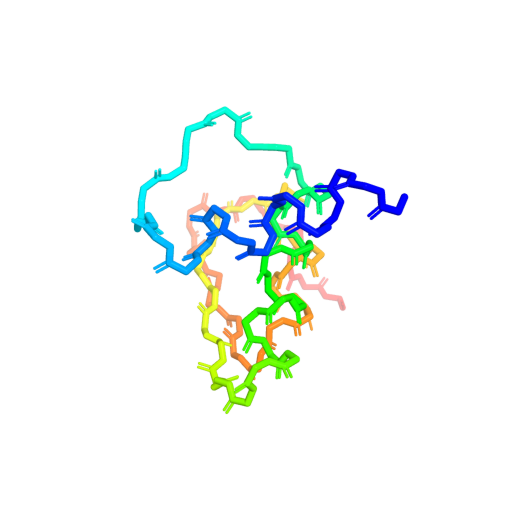ate):
-HHHHHHHHHHHH-S---S--HHHHHHHHHHHHHTT---EEEESSTTTHHHHHHSSEEEE-TTS-S----